Protein AF-A0A8J3GA07-F1 (afdb_monomer_lite)

InterPro domains:
  IPR011990 Tetratricopeptide-like helical domain superfamily [SSF48452] (16-48)
  IPR012944 RagB/SusD domain [PF07980] (18-48)

pLDDT: mean 80.15, std 8.29,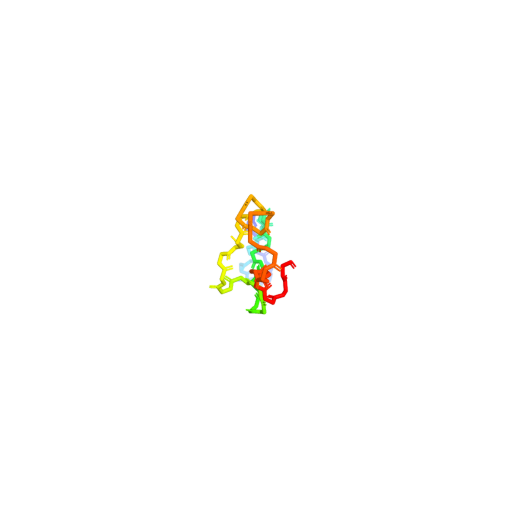 range [55.41, 91.88]

Sequence (48 aa):
MTWTNGGNLNTIQVQAFERVFKPNRDYLWPIPQKELDLNKELIQNPGW

Secondary structure (DSSP, 8-state):
-EEEETTEEEE----S------HHHHTSPPPPHHHHHH-TT--PPTT-

Organism: NCBI:txid402147

Radius of gyration: 22.07 Å; chains: 1; bounding box: 40×15×56 Å

Structure (mmCIF, N/CA/C/O backbone):
data_AF-A0A8J3GA07-F1
#
_entry.id   AF-A0A8J3GA07-F1
#
loop_
_atom_site.group_PDB
_atom_site.id
_atom_site.type_symbol
_atom_site.label_atom_id
_atom_site.label_alt_id
_atom_site.label_comp_id
_atom_site.label_asym_id
_atom_site.label_entity_id
_atom_site.label_seq_id
_atom_site.pdbx_PDB_ins_code
_atom_site.Cartn_x
_atom_site.Cartn_y
_atom_site.Cartn_z
_atom_site.occupancy
_atom_site.B_iso_or_equiv
_atom_site.auth_seq_id
_atom_site.auth_comp_id
_atom_site.auth_asym_id
_atom_site.auth_atom_id
_atom_site.pdbx_PDB_model_num
ATOM 1 N N . MET A 1 1 ? 20.501 5.988 -24.978 1.00 55.41 1 MET A N 1
ATOM 2 C CA . MET A 1 1 ? 21.542 5.914 -26.031 1.00 55.41 1 MET A CA 1
ATOM 3 C C . MET A 1 1 ? 21.063 4.932 -27.090 1.00 55.41 1 MET A C 1
ATOM 5 O O . MET A 1 1 ? 20.559 3.878 -26.714 1.00 55.41 1 MET A O 1
ATOM 9 N N . THR A 1 2 ? 21.138 5.289 -28.371 1.00 66.56 2 THR A N 1
ATOM 10 C CA . THR A 1 2 ? 20.752 4.426 -29.499 1.00 66.56 2 THR A CA 1
ATOM 11 C C . THR A 1 2 ? 22.006 4.038 -30.275 1.00 66.56 2 THR A C 1
ATOM 13 O O . THR A 1 2 ? 22.827 4.903 -30.571 1.00 66.56 2 THR A O 1
ATOM 16 N N . TRP A 1 3 ? 22.189 2.752 -30.578 1.00 74.19 3 TRP A N 1
ATOM 17 C CA . TRP A 1 3 ? 23.296 2.296 -31.426 1.00 74.19 3 TRP A CA 1
ATOM 18 C C . TRP A 1 3 ? 22.808 1.281 -32.459 1.00 74.19 3 TRP A C 1
ATOM 20 O O . TRP A 1 3 ? 21.798 0.599 -32.270 1.00 74.19 3 TRP A O 1
ATOM 30 N N . THR A 1 4 ? 23.514 1.205 -33.581 1.00 70.88 4 THR A N 1
ATOM 31 C CA . THR A 1 4 ? 23.240 0.263 -34.664 1.00 70.88 4 THR A CA 1
ATOM 32 C C . THR A 1 4 ? 24.010 -1.039 -34.437 1.00 70.88 4 THR A C 1
ATOM 34 O O . THR A 1 4 ? 25.234 -1.032 -34.331 1.00 70.88 4 THR A O 1
ATOM 37 N N . ASN A 1 5 ? 23.308 -2.177 -34.397 1.00 70.31 5 ASN A N 1
ATOM 38 C CA . ASN A 1 5 ? 23.925 -3.507 -34.443 1.00 70.31 5 ASN A CA 1
ATOM 39 C C . ASN A 1 5 ? 23.442 -4.237 -35.701 1.00 70.31 5 ASN A C 1
ATOM 41 O O . ASN A 1 5 ? 22.249 -4.509 -35.835 1.00 70.31 5 ASN A O 1
ATOM 45 N N . GLY A 1 6 ? 24.350 -4.505 -36.643 1.00 75.75 6 GLY A N 1
ATOM 46 C CA . GLY A 1 6 ? 24.044 -5.291 -37.844 1.00 75.75 6 GLY A CA 1
ATOM 47 C C . GLY A 1 6 ? 22.911 -4.735 -38.721 1.00 75.75 6 GLY A C 1
ATOM 48 O O . GLY A 1 6 ? 22.210 -5.512 -39.35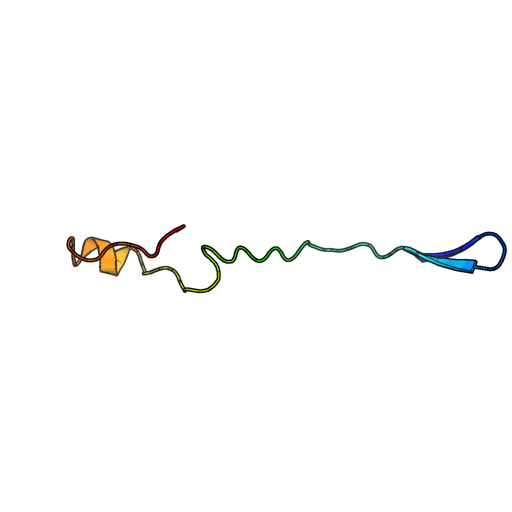7 1.00 75.75 6 GLY A O 1
ATOM 49 N N . GLY A 1 7 ? 22.695 -3.413 -38.732 1.00 78.56 7 GLY A N 1
ATOM 50 C CA . GLY A 1 7 ? 21.634 -2.756 -39.514 1.00 78.56 7 GLY A CA 1
ATOM 51 C C 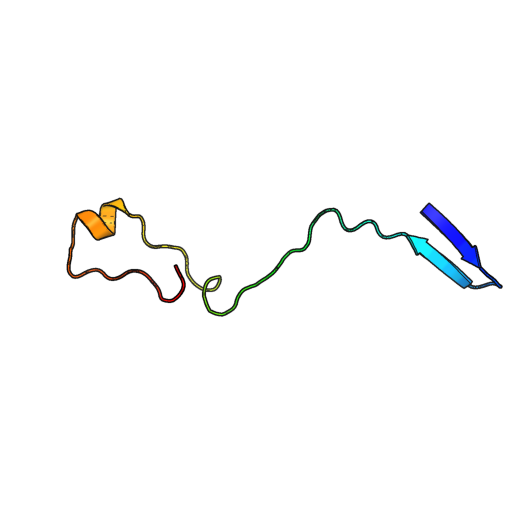. GLY A 1 7 ? 20.320 -2.514 -38.762 1.00 78.56 7 GLY A C 1
ATOM 52 O O . GLY A 1 7 ? 19.464 -1.796 -39.269 1.00 78.56 7 GLY A O 1
ATOM 53 N N . ASN A 1 8 ? 20.180 -3.024 -37.534 1.00 74.00 8 ASN A N 1
ATOM 54 C CA . ASN A 1 8 ? 19.025 -2.763 -36.677 1.00 74.00 8 ASN A CA 1
ATOM 55 C C . ASN A 1 8 ? 19.366 -1.729 -35.594 1.00 74.00 8 ASN A C 1
ATOM 57 O O . ASN A 1 8 ? 20.393 -1.827 -34.912 1.00 74.00 8 ASN A O 1
ATOM 61 N N . LEU A 1 9 ? 18.501 -0.725 -35.442 1.00 72.06 9 LEU A N 1
ATOM 62 C CA . LEU A 1 9 ? 18.618 0.305 -34.411 1.00 72.06 9 LEU A CA 1
ATOM 63 C C . LEU A 1 9 ? 18.139 -0.256 -33.071 1.00 72.06 9 LEU A C 1
A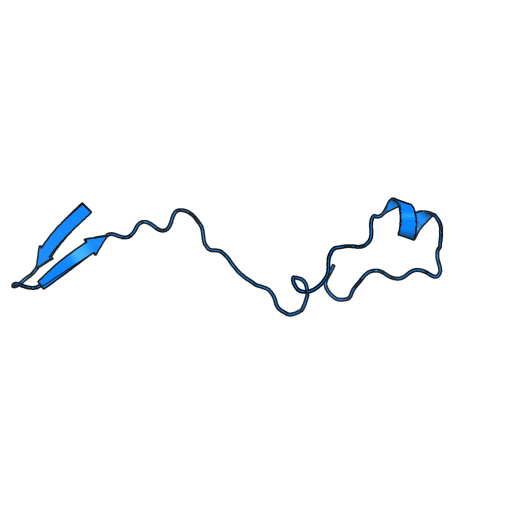TOM 65 O O . LEU A 1 9 ? 16.968 -0.598 -32.928 1.00 72.06 9 LEU A O 1
ATOM 69 N N . ASN A 1 10 ? 19.033 -0.316 -32.084 1.00 70.19 10 ASN A N 1
ATOM 70 C CA . ASN A 1 10 ? 18.693 -0.705 -30.721 1.00 70.19 10 ASN A CA 1
ATOM 71 C C . ASN A 1 10 ? 18.719 0.522 -29.808 1.00 70.19 10 ASN A C 1
ATOM 73 O O . ASN A 1 10 ? 19.722 1.236 -29.712 1.00 70.19 10 ASN A O 1
ATOM 77 N N . THR A 1 11 ? 17.596 0.765 -29.134 1.00 73.19 11 THR A N 1
ATOM 78 C CA . THR A 1 11 ? 17.420 1.880 -28.200 1.00 73.19 11 THR A CA 1
ATOM 79 C C . THR A 1 11 ? 17.506 1.372 -26.774 1.00 73.19 11 THR A C 1
ATOM 81 O O . THR A 1 11 ? 16.677 0.577 -26.346 1.00 73.19 11 THR A O 1
ATOM 84 N N . ILE A 1 12 ? 18.481 1.868 -26.011 1.00 72.06 12 ILE A N 1
ATOM 85 C CA . ILE A 1 12 ? 18.571 1.587 -24.578 1.00 72.06 12 ILE A CA 1
ATOM 86 C C . ILE A 1 12 ? 17.507 2.432 -23.872 1.00 72.06 12 ILE A C 1
ATOM 88 O O . ILE A 1 12 ? 17.686 3.643 -23.700 1.00 72.06 12 ILE A O 1
ATOM 92 N N . GLN A 1 13 ? 16.400 1.795 -23.488 1.00 72.56 13 GLN A N 1
ATOM 93 C CA . GLN A 1 13 ? 15.405 2.364 -22.583 1.00 72.56 13 GLN A CA 1
ATOM 94 C C . GLN A 1 13 ? 15.834 2.069 -21.144 1.00 72.56 13 GLN A C 1
ATOM 96 O O . GLN A 1 13 ? 15.748 0.938 -20.677 1.00 72.56 13 GLN A O 1
ATOM 101 N N . VAL A 1 14 ? 16.326 3.089 -20.441 1.00 72.69 14 VAL A N 1
ATOM 102 C CA . VAL A 1 14 ? 16.554 2.994 -18.995 1.00 72.69 14 VAL A CA 1
ATOM 103 C C . VAL A 1 14 ? 15.227 3.309 -18.320 1.00 72.69 14 VAL A C 1
ATOM 105 O O . VAL A 1 14 ? 14.815 4.467 -18.256 1.00 72.69 14 VAL A O 1
ATOM 108 N N . GLN A 1 15 ? 14.516 2.276 -17.878 1.00 71.56 15 GLN A N 1
ATOM 109 C CA . GLN A 1 15 ? 13.257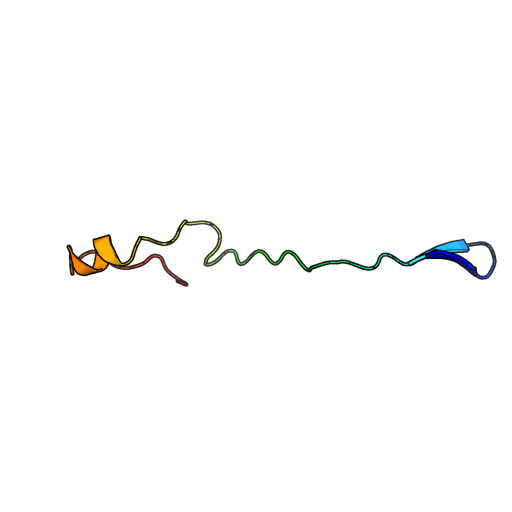 2.455 -17.171 1.00 71.56 15 GLN A CA 1
ATOM 110 C C . GLN A 1 15 ? 13.547 3.028 -15.774 1.00 71.56 15 GLN A C 1
ATOM 112 O O . GLN A 1 15 ? 14.150 2.364 -14.939 1.00 71.56 15 GLN A O 1
ATOM 117 N N . ALA A 1 16 ? 13.157 4.283 -15.532 1.00 72.50 16 ALA A N 1
ATOM 118 C CA . ALA A 1 16 ? 13.471 4.992 -14.286 1.00 72.50 16 ALA A CA 1
ATOM 119 C C . ALA A 1 16 ? 12.763 4.404 -13.050 1.00 72.50 16 ALA A C 1
ATOM 121 O O . ALA A 1 16 ? 13.240 4.573 -11.932 1.00 72.50 16 ALA A O 1
ATOM 122 N N . PHE A 1 17 ? 11.625 3.730 -13.244 1.00 73.81 17 PHE A N 1
ATOM 123 C CA . PHE A 1 17 ? 10.914 2.979 -12.212 1.00 73.81 17 PHE A CA 1
ATOM 124 C C . PHE A 1 17 ? 9.918 1.999 -12.839 1.00 73.81 17 PHE A C 1
ATOM 126 O O . PHE A 1 17 ? 9.357 2.233 -13.915 1.00 73.81 17 PHE A O 1
ATOM 133 N N . GLU A 1 18 ? 9.669 0.899 -12.141 1.00 79.12 18 GLU A N 1
ATOM 134 C CA . GLU A 1 18 ? 8.646 -0.071 -12.507 1.00 79.12 18 GLU A CA 1
ATOM 135 C C . GLU A 1 18 ? 7.324 0.295 -11.826 1.00 79.12 18 GLU A C 1
ATOM 137 O O . GLU A 1 18 ? 7.218 0.325 -10.599 1.00 79.12 18 GLU A O 1
ATOM 142 N N . ARG A 1 19 ? 6.301 0.621 -12.624 1.00 80.00 19 ARG A N 1
ATOM 143 C CA . ARG A 1 19 ? 4.939 0.800 -12.112 1.00 80.00 19 ARG A CA 1
ATOM 144 C C . ARG A 1 19 ? 4.294 -0.574 -12.004 1.00 80.00 19 ARG A C 1
ATOM 146 O O . ARG A 1 19 ? 3.876 -1.128 -13.014 1.00 80.00 19 ARG A O 1
ATOM 153 N N . VAL A 1 20 ? 4.202 -1.101 -10.789 1.00 83.50 20 VAL A N 1
ATOM 154 C CA . VAL A 1 20 ? 3.525 -2.375 -10.524 1.00 83.50 20 VAL A CA 1
ATOM 155 C C . VAL A 1 20 ? 2.120 -2.096 -10.009 1.00 83.50 20 VAL A C 1
ATOM 157 O O . VAL A 1 20 ? 1.951 -1.358 -9.042 1.00 83.50 20 VAL A O 1
ATOM 160 N N . PHE A 1 21 ? 1.125 -2.698 -10.656 1.00 85.38 21 PHE A N 1
ATOM 161 C CA . PHE A 1 21 ? -0.263 -2.695 -10.208 1.00 85.38 21 PHE A CA 1
ATOM 162 C C . PHE A 1 21 ? -0.577 -4.036 -9.543 1.00 85.38 21 PHE A C 1
ATOM 164 O O . PHE A 1 21 ? -0.397 -5.088 -10.157 1.00 85.38 21 PHE A O 1
ATOM 171 N N . LYS A 1 22 ? -1.031 -4.007 -8.289 1.00 86.50 22 LYS A N 1
ATOM 172 C CA . LYS A 1 22 ? -1.489 -5.171 -7.526 1.00 86.50 22 LYS A CA 1
ATOM 173 C C . LYS A 1 22 ? -3.017 -5.162 -7.485 1.00 86.50 22 LYS A C 1
ATOM 175 O O . LYS A 1 22 ? -3.572 -4.453 -6.644 1.00 86.50 22 LYS A O 1
ATOM 180 N N . PRO A 1 23 ? -3.704 -5.973 -8.316 1.00 83.00 23 PRO A N 1
ATOM 181 C CA . PRO A 1 23 ? -5.165 -6.003 -8.364 1.00 83.00 23 PRO A CA 1
ATOM 182 C C . PRO A 1 23 ? -5.793 -6.163 -6.974 1.00 83.00 23 PRO A C 1
ATOM 184 O O . PRO A 1 23 ? -6.708 -5.444 -6.617 1.00 83.00 23 PRO A O 1
ATOM 187 N N . ASN A 1 24 ? -5.229 -7.010 -6.116 1.00 83.06 24 ASN A N 1
ATOM 188 C CA . ASN A 1 24 ? -5.814 -7.289 -4.800 1.00 83.06 24 ASN A CA 1
ATOM 189 C C . ASN A 1 24 ? -5.709 -6.141 -3.775 1.00 83.06 24 ASN A C 1
ATOM 191 O O . ASN A 1 24 ? -6.217 -6.301 -2.675 1.00 83.06 24 ASN A O 1
ATOM 195 N N . ARG A 1 25 ? -5.033 -5.028 -4.090 1.00 81.75 25 ARG A N 1
ATOM 196 C CA . ARG A 1 25 ? -4.810 -3.907 -3.157 1.00 81.75 25 ARG A CA 1
ATOM 197 C C . ARG A 1 25 ? -5.100 -2.553 -3.796 1.00 81.75 25 ARG A C 1
ATOM 199 O O . ARG A 1 25 ? -5.721 -1.697 -3.179 1.00 81.75 25 ARG A O 1
ATOM 206 N N . ASP A 1 26 ? -4.664 -2.369 -5.038 1.00 86.88 26 ASP A N 1
ATOM 207 C CA . ASP A 1 26 ? -4.578 -1.055 -5.677 1.00 86.88 26 ASP A CA 1
ATOM 208 C C . ASP A 1 26 ? -5.902 -0.603 -6.332 1.00 86.88 26 ASP A C 1
ATOM 210 O O . ASP A 1 26 ? -5.954 0.483 -6.907 1.00 86.88 26 ASP A O 1
ATOM 214 N N . TYR A 1 27 ? -6.979 -1.399 -6.252 1.00 84.69 27 TYR A N 1
ATOM 215 C CA . TYR A 1 27 ? -8.320 -0.960 -6.674 1.00 84.69 27 TYR A CA 1
ATOM 216 C C . TYR A 1 27 ? -8.984 -0.008 -5.677 1.00 84.69 27 TYR A C 1
ATOM 218 O O . TYR A 1 27 ? -9.813 0.806 -6.080 1.00 84.69 27 TYR A O 1
ATOM 226 N N . LEU A 1 28 ? -8.657 -0.124 -4.387 1.00 83.31 28 LEU A N 1
ATOM 227 C CA . LEU A 1 28 ? -9.307 0.626 -3.316 1.00 83.31 28 LEU A CA 1
ATOM 228 C C . LEU A 1 28 ? -8.286 1.483 -2.576 1.00 83.31 28 LEU A C 1
ATOM 230 O O . LEU A 1 28 ? -7.169 1.046 -2.302 1.00 83.31 28 LEU A O 1
ATOM 234 N N . TRP A 1 29 ? -8.692 2.697 -2.214 1.00 83.81 29 TRP A N 1
ATOM 235 C CA . TRP A 1 29 ? -7.908 3.537 -1.316 1.00 83.81 29 TRP A CA 1
ATOM 236 C C . TRP A 1 29 ? -7.896 2.932 0.095 1.00 83.81 29 TRP A C 1
ATOM 238 O O . TRP A 1 29 ? -8.901 2.349 0.510 1.00 83.81 29 TRP A O 1
ATOM 248 N N . PRO A 1 30 ? -6.790 3.057 0.846 1.00 86.38 30 PRO A N 1
ATOM 249 C CA . PRO A 1 30 ? -6.744 2.586 2.222 1.00 86.38 30 PRO A CA 1
ATOM 250 C C . PRO A 1 30 ? -7.696 3.401 3.094 1.00 86.38 30 PRO A C 1
ATOM 252 O O . PRO A 1 30 ? -7.746 4.629 2.984 1.00 86.38 30 PRO A O 1
ATOM 255 N N . ILE A 1 31 ? -8.404 2.726 3.999 1.00 86.38 31 ILE A N 1
ATOM 256 C CA . ILE A 1 31 ? -9.182 3.404 5.038 1.00 86.38 31 ILE A CA 1
ATOM 257 C C . ILE A 1 31 ? -8.191 4.055 6.019 1.00 86.38 31 ILE A C 1
ATOM 259 O O . ILE A 1 31 ? -7.269 3.369 6.478 1.00 86.38 31 ILE A O 1
ATOM 263 N N . PRO A 1 32 ? -8.334 5.353 6.351 1.00 91.12 32 PRO A N 1
ATOM 264 C CA . PRO A 1 32 ? -7.449 6.020 7.300 1.00 91.12 32 PRO A CA 1
ATOM 265 C C . PRO A 1 32 ? -7.464 5.357 8.685 1.00 91.12 32 PRO A C 1
ATOM 267 O O . PRO A 1 32 ? -8.526 5.101 9.246 1.00 91.12 32 PRO A O 1
ATOM 270 N N . GLN A 1 33 ? -6.284 5.179 9.293 1.00 88.06 33 GLN A N 1
ATOM 271 C CA . GLN A 1 33 ? -6.144 4.544 10.615 1.00 88.06 33 GLN A CA 1
ATOM 272 C C . GLN A 1 33 ? -7.022 5.196 11.694 1.00 88.06 33 GLN A C 1
ATOM 274 O O . GLN A 1 33 ? -7.614 4.505 12.512 1.00 88.06 33 GLN A O 1
ATOM 279 N N . LYS A 1 34 ? -7.174 6.525 11.656 1.00 91.00 34 LYS A N 1
ATOM 280 C CA . LYS A 1 34 ? -8.010 7.264 12.615 1.00 91.00 34 LYS A CA 1
ATOM 281 C C . LYS A 1 34 ? -9.482 6.838 12.587 1.00 91.00 34 LYS A C 1
ATOM 283 O O . LYS A 1 34 ? -10.142 6.915 13.616 1.00 91.00 34 LYS A O 1
ATOM 288 N N . GLU A 1 35 ? -9.996 6.422 11.430 1.00 87.69 35 GLU A N 1
ATOM 289 C CA . GLU A 1 35 ? -11.378 5.950 11.298 1.00 87.69 35 GLU A CA 1
ATOM 290 C C . GLU A 1 35 ? -11.534 4.521 11.832 1.00 87.69 35 GLU A C 1
ATOM 292 O O . GLU A 1 35 ? -12.530 4.225 12.491 1.00 87.69 35 GLU A O 1
ATOM 297 N N . LEU A 1 36 ? -10.517 3.671 11.637 1.00 89.56 36 LEU A N 1
ATOM 298 C CA . LEU A 1 36 ? -10.451 2.328 12.231 1.00 89.56 36 LEU A CA 1
ATOM 299 C C . LEU A 1 36 ? -10.349 2.387 13.763 1.00 89.56 36 LEU A C 1
ATOM 301 O O . LEU A 1 36 ? -11.001 1.620 14.465 1.00 89.56 36 LEU A O 1
ATOM 305 N N . ASP A 1 37 ? -9.564 3.325 14.295 1.00 89.94 37 ASP A N 1
ATOM 306 C CA . ASP A 1 37 ? -9.413 3.503 15.743 1.00 89.94 37 ASP A CA 1
ATOM 307 C C . ASP A 1 37 ? -10.713 4.014 16.396 1.00 89.94 37 ASP A C 1
ATOM 309 O O . ASP A 1 37 ? -10.996 3.698 17.554 1.00 89.94 37 ASP A O 1
ATOM 313 N N . LEU A 1 38 ? -11.508 4.799 15.654 1.00 91.88 38 LEU A N 1
ATOM 314 C CA . LEU A 1 38 ? -12.782 5.358 16.110 1.00 91.88 38 LEU A CA 1
ATOM 315 C C . LEU A 1 38 ? -13.898 4.308 16.139 1.00 91.88 38 LEU A C 1
ATOM 317 O O . LEU A 1 38 ? -14.682 4.277 17.088 1.00 91.88 38 LEU A O 1
ATOM 321 N N . ASN A 1 39 ? -13.977 3.458 15.113 1.00 90.62 39 ASN A N 1
ATOM 322 C CA . ASN A 1 39 ? -14.972 2.398 15.022 1.00 90.62 39 ASN A CA 1
ATOM 323 C C . ASN A 1 39 ? -14.298 1.028 14.900 1.00 90.62 39 ASN A C 1
ATOM 325 O O . ASN A 1 39 ? -13.884 0.624 13.819 1.00 90.62 39 ASN A O 1
ATOM 329 N N . LYS A 1 40 ? -14.283 0.268 16.000 1.00 88.12 40 LYS A N 1
ATOM 330 C CA . LYS A 1 40 ? -13.681 -1.075 16.042 1.00 88.12 40 LYS A CA 1
ATOM 331 C C . LYS A 1 40 ? -14.412 -2.124 15.198 1.00 88.12 40 LYS A C 1
ATOM 333 O O . LYS A 1 40 ? -13.862 -3.200 14.987 1.00 88.12 40 LYS A O 1
ATOM 338 N N . GLU A 1 41 ? -15.632 -1.840 14.744 1.00 91.44 41 GLU A N 1
ATOM 339 C CA . GLU A 1 41 ? -16.359 -2.695 13.799 1.00 91.44 41 GLU A CA 1
ATOM 340 C C . GLU A 1 41 ? -15.958 -2.420 12.340 1.00 91.44 41 GLU A C 1
ATOM 342 O O . GLU A 1 41 ? -16.267 -3.218 11.455 1.00 91.44 41 GLU A O 1
ATOM 347 N N . LEU A 1 42 ? -15.255 -1.311 12.071 1.00 87.75 42 LEU A N 1
ATOM 348 C CA . LEU A 1 42 ? -14.728 -0.990 10.750 1.00 87.75 42 LEU A CA 1
ATOM 349 C C . LEU A 1 42 ? -13.451 -1.798 10.500 1.00 87.75 42 LEU A C 1
ATOM 351 O O . LEU A 1 42 ? -12.465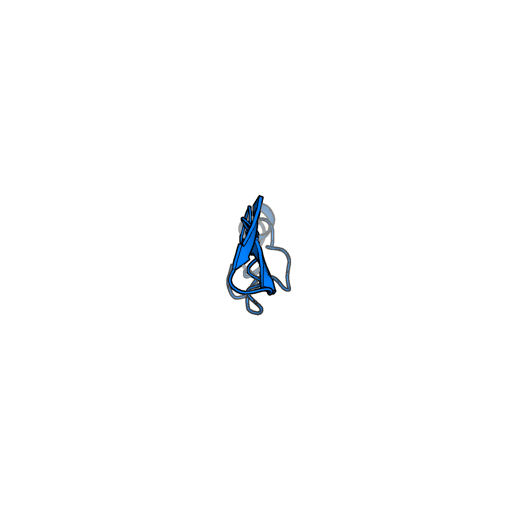 -1.683 11.225 1.00 87.75 42 LEU A O 1
ATOM 355 N N . ILE A 1 43 ? -13.473 -2.622 9.456 1.00 86.50 43 ILE A N 1
ATOM 356 C CA . ILE A 1 43 ? -12.356 -3.490 9.072 1.00 86.50 43 ILE A CA 1
ATOM 357 C C . ILE A 1 43 ? -11.676 -2.890 7.839 1.00 86.50 43 ILE A C 1
ATOM 359 O O . ILE A 1 43 ? -12.342 -2.367 6.946 1.00 86.50 43 ILE A O 1
ATOM 363 N N . GLN A 1 44 ? -10.344 -2.962 7.793 1.00 85.31 44 GLN A N 1
ATOM 364 C CA . GLN A 1 44 ? -9.558 -2.484 6.657 1.00 85.31 44 GLN A CA 1
ATOM 365 C C . GLN A 1 44 ? -9.894 -3.254 5.364 1.00 85.31 44 GLN A C 1
ATOM 367 O O . GLN A 1 44 ? -10.266 -4.430 5.392 1.00 85.31 44 GLN A O 1
ATOM 372 N N . ASN A 1 45 ? -9.718 -2.591 4.218 1.00 84.56 45 ASN A N 1
ATOM 373 C CA . ASN A 1 45 ? -9.848 -3.208 2.904 1.00 84.56 45 ASN A CA 1
ATOM 374 C C . ASN A 1 45 ? -8.892 -4.412 2.753 1.00 84.56 45 ASN A C 1
ATOM 376 O O . ASN A 1 45 ? -7.748 -4.347 3.208 1.00 84.56 45 ASN A O 1
ATOM 380 N N . PRO A 1 46 ? -9.311 -5.503 2.082 1.00 75.56 46 PRO A N 1
ATOM 381 C CA . PRO A 1 46 ? -8.457 -6.669 1.870 1.00 75.56 46 PRO A CA 1
ATOM 382 C C . PRO A 1 46 ? -7.124 -6.289 1.205 1.00 75.56 46 PRO A C 1
ATOM 384 O O . PRO A 1 46 ? -7.115 -5.574 0.206 1.00 75.56 46 PRO A O 1
ATOM 387 N N . GLY A 1 47 ? -6.003 -6.784 1.739 1.00 70.81 47 GLY A N 1
ATOM 388 C CA . GLY A 1 47 ? -4.669 -6.581 1.156 1.00 70.81 47 GLY A CA 1
ATOM 389 C C . GLY A 1 47 ? -3.925 -5.305 1.580 1.00 70.81 47 GLY A C 1
ATOM 390 O O . GLY A 1 47 ? -2.849 -5.050 1.026 1.00 70.81 47 GLY A O 1
ATOM 391 N N . TRP A 1 48 ? -4.469 -4.542 2.535 1.00 67.38 48 TRP A N 1
ATOM 392 C CA . TRP A 1 48 ? -3.843 -3.375 3.173 1.00 67.38 48 TRP A CA 1
ATOM 393 C C . TRP A 1 48 ? -3.318 -3.669 4.578 1.00 67.38 48 TRP A C 1
ATOM 395 O O . TRP A 1 48 ? -3.887 -4.555 5.254 1.00 67.38 48 TRP A O 1
#

Foldseek 3Di:
DWDDDPNDIDDDDPDPDDDDDDPQPNVDDWDDVVVCVVDVVDDTRGPD